Protein AF-A0A6P0VQE7-F1 (afdb_monomer_lite)

pLDDT: mean 72.25, std 10.72, range [44.09, 85.25]

Foldseek 3Di:
DDPVPPDPCPVVVCVVVVVVCCVVPNPVPDPVVVVVPDQCDPDDPQGCVNVVVVVVCVVVPD

Radius of gyration: 14.08 Å; chains: 1; bounding box: 29×19×43 Å

Sequence (62 aa):
MRAVNDTKDNDTIAAIVGTAVGALYGKAQIPVRWLDKLSGRTGLNDDGKMLELLAESGKLWG

Secondary structure (DSSP, 8-state):
--STTS-TTHHHHHHHHHHHHHHHH-GGGS-HHHHTT----SSTT-TTHHHHHHHHHHHHH-

Structure (mmCIF, N/CA/C/O backbone):
data_AF-A0A6P0VQE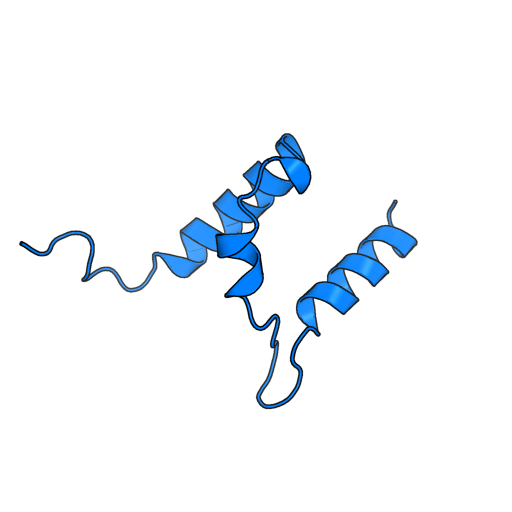7-F1
#
_entry.id   AF-A0A6P0VQE7-F1
#
loop_
_atom_site.group_PDB
_atom_site.id
_atom_site.type_symbol
_atom_site.label_atom_id
_atom_site.label_alt_id
_atom_site.label_comp_id
_atom_site.label_asym_id
_atom_site.label_entity_id
_atom_site.label_seq_id
_atom_site.pdbx_PDB_ins_code
_atom_site.Cartn_x
_atom_site.Cartn_y
_atom_site.Cartn_z
_atom_site.occupancy
_atom_site.B_iso_or_equiv
_atom_site.auth_seq_id
_atom_site.auth_comp_id
_atom_site.auth_asym_id
_atom_site.auth_atom_id
_atom_site.pdbx_PDB_model_num
ATOM 1 N N . MET A 1 1 ? 10.467 -3.151 -28.086 1.00 49.78 1 MET A N 1
ATOM 2 C CA . MET A 1 1 ? 11.150 -3.581 -26.847 1.00 49.78 1 MET A CA 1
ATOM 3 C C . MET A 1 1 ? 11.631 -2.320 -26.133 1.00 49.78 1 MET A C 1
ATOM 5 O O . MET A 1 1 ? 12.236 -1.499 -26.799 1.00 49.78 1 MET A O 1
ATOM 9 N N . ARG A 1 2 ? 11.311 -2.195 -24.831 1.00 54.34 2 ARG A N 1
ATOM 10 C CA . ARG A 1 2 ? 11.813 -1.226 -23.825 1.00 54.34 2 ARG A CA 1
ATOM 11 C C . ARG A 1 2 ? 11.525 0.276 -24.030 1.00 54.34 2 ARG A C 1
ATOM 13 O O . ARG A 1 2 ? 12.347 1.014 -24.541 1.00 54.34 2 ARG A O 1
ATOM 20 N N . ALA A 1 3 ? 10.377 0.707 -23.503 1.00 51.56 3 ALA A N 1
ATOM 21 C CA . ALA A 1 3 ? 10.159 2.079 -23.008 1.00 51.56 3 ALA A CA 1
ATOM 22 C C . ALA A 1 3 ? 9.599 2.067 -21.567 1.00 51.56 3 ALA A C 1
ATOM 24 O O . ALA A 1 3 ? 9.908 2.928 -20.761 1.00 51.56 3 ALA A O 1
ATOM 25 N N . VAL A 1 4 ? 8.849 1.016 -21.208 1.00 46.38 4 VAL A N 1
ATOM 26 C CA . VAL A 1 4 ? 8.242 0.833 -19.873 1.00 46.38 4 VAL A CA 1
ATOM 27 C C . VAL A 1 4 ? 9.229 0.303 -18.819 1.00 46.38 4 VAL A C 1
ATOM 29 O O . VAL A 1 4 ? 8.911 0.267 -17.639 1.00 46.38 4 VAL A O 1
ATOM 32 N N . ASN A 1 5 ? 10.438 -0.103 -19.217 1.00 50.34 5 ASN A N 1
ATOM 33 C CA . ASN A 1 5 ? 11.384 -0.776 -18.319 1.00 50.34 5 ASN A CA 1
ATOM 34 C C . ASN A 1 5 ? 12.588 0.092 -17.916 1.00 50.34 5 ASN A C 1
ATOM 36 O O . ASN A 1 5 ? 13.579 -0.468 -17.460 1.00 50.34 5 ASN A O 1
ATOM 40 N N . ASP A 1 6 ? 12.525 1.414 -18.136 1.00 51.28 6 ASP A N 1
ATOM 41 C CA . ASP A 1 6 ? 13.685 2.311 -17.973 1.00 51.28 6 ASP A CA 1
ATOM 42 C C . ASP A 1 6 ? 13.418 3.591 -17.159 1.00 51.28 6 ASP A C 1
ATOM 44 O O . ASP A 1 6 ? 14.296 4.440 -17.040 1.00 51.28 6 ASP A O 1
ATOM 48 N N . THR A 1 7 ? 12.232 3.767 -16.565 1.00 44.09 7 THR A N 1
ATOM 49 C CA . THR A 1 7 ? 11.960 4.961 -15.745 1.00 44.09 7 THR A CA 1
ATOM 50 C C . THR A 1 7 ? 11.909 4.604 -14.267 1.00 44.09 7 THR A C 1
ATOM 52 O O . THR A 1 7 ? 11.055 3.853 -13.799 1.00 44.09 7 THR A O 1
ATOM 55 N N . LYS A 1 8 ? 12.890 5.169 -13.571 1.00 55.09 8 LYS A N 1
ATOM 56 C CA . LYS A 1 8 ? 13.324 4.969 -12.190 1.00 55.09 8 LYS A CA 1
ATOM 57 C C . LYS A 1 8 ? 12.301 5.394 -11.115 1.00 55.09 8 LYS A C 1
ATOM 59 O O . LYS A 1 8 ? 12.532 5.078 -9.960 1.00 55.09 8 LYS A O 1
ATOM 64 N N . ASP A 1 9 ? 11.175 6.010 -11.499 1.00 54.34 9 ASP A N 1
ATOM 65 C CA . ASP A 1 9 ? 10.199 6.652 -10.587 1.00 54.34 9 ASP A CA 1
ATOM 66 C C . ASP A 1 9 ? 8.788 6.023 -10.628 1.00 54.34 9 ASP A C 1
ATOM 68 O O . ASP A 1 9 ? 7.783 6.643 -10.259 1.00 54.34 9 ASP A O 1
ATOM 72 N N . ASN A 1 10 ? 8.669 4.788 -11.128 1.00 57.31 10 ASN A N 1
ATOM 73 C CA . ASN A 1 10 ? 7.376 4.094 -11.171 1.00 57.31 10 ASN A CA 1
ATOM 74 C C . ASN A 1 10 ? 6.857 3.696 -9.776 1.00 57.31 10 ASN A C 1
ATOM 76 O O . ASN A 1 10 ? 5.661 3.457 -9.622 1.00 57.31 10 ASN A O 1
ATOM 80 N N . ASP A 1 11 ? 7.730 3.672 -8.770 1.00 64.25 11 ASP A N 1
ATOM 81 C CA . ASP A 1 11 ? 7.437 3.309 -7.386 1.00 64.25 11 ASP A CA 1
ATOM 82 C C . ASP A 1 11 ? 6.680 4.419 -6.646 1.00 64.25 11 ASP A C 1
ATOM 84 O O . ASP A 1 11 ? 5.692 4.153 -5.963 1.00 64.25 11 ASP A O 1
ATOM 88 N N . THR A 1 12 ? 7.072 5.676 -6.854 1.00 64.19 12 THR A N 1
ATOM 89 C CA . THR A 1 12 ? 6.460 6.854 -6.230 1.00 64.19 12 THR A CA 1
ATOM 90 C C . THR A 1 12 ? 5.044 7.073 -6.761 1.00 64.19 12 THR A C 1
ATOM 92 O O . THR A 1 12 ? 4.099 7.246 -5.988 1.00 64.19 12 THR A O 1
ATOM 95 N N . ILE A 1 13 ? 4.867 6.995 -8.085 1.00 70.50 13 ILE A N 1
ATOM 96 C CA . ILE A 1 13 ? 3.543 7.099 -8.716 1.00 70.50 13 ILE A CA 1
ATOM 97 C C . ILE A 1 13 ? 2.665 5.910 -8.298 1.00 70.50 13 ILE A C 1
ATOM 99 O O . ILE A 1 13 ? 1.498 6.104 -7.952 1.00 70.50 13 ILE A O 1
ATOM 103 N N . ALA A 1 14 ? 3.216 4.690 -8.265 1.00 67.69 14 ALA A N 1
ATOM 104 C CA . ALA A 1 14 ? 2.477 3.507 -7.830 1.00 67.69 14 ALA A CA 1
ATOM 105 C C . ALA A 1 14 ? 2.045 3.580 -6.357 1.00 67.69 14 ALA A C 1
ATOM 107 O O . ALA A 1 14 ? 0.940 3.143 -6.039 1.00 67.69 14 ALA A O 1
ATOM 108 N N . ALA A 1 15 ? 2.856 4.163 -5.469 1.00 73.38 15 ALA A N 1
ATOM 109 C CA . ALA A 1 15 ? 2.510 4.323 -4.058 1.00 73.38 15 ALA A CA 1
ATOM 110 C C . ALA A 1 15 ? 1.331 5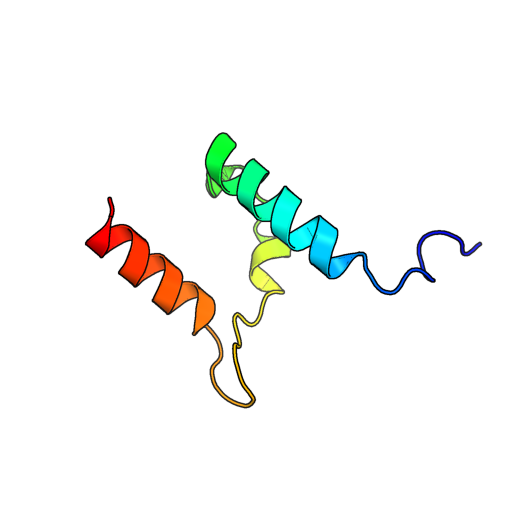.290 -3.857 1.00 73.38 15 ALA A C 1
ATOM 112 O O . ALA A 1 15 ? 0.384 4.977 -3.130 1.00 73.38 15 ALA A O 1
ATOM 113 N N . ILE A 1 16 ? 1.344 6.439 -4.541 1.00 75.06 16 ILE A N 1
ATOM 114 C CA . ILE A 1 16 ? 0.272 7.442 -4.435 1.00 75.06 16 ILE A CA 1
ATOM 115 C C . ILE A 1 16 ? -1.027 6.902 -5.041 1.00 75.06 16 ILE A C 1
ATOM 117 O O . ILE A 1 16 ? -2.079 6.931 -4.398 1.00 75.06 16 ILE A O 1
ATOM 121 N N . VAL A 1 17 ? -0.956 6.357 -6.259 1.00 75.75 17 VAL A N 1
ATOM 122 C CA . VAL A 1 17 ? -2.130 5.803 -6.947 1.00 75.75 17 VAL A CA 1
ATOM 123 C C . VAL A 1 17 ? -2.672 4.586 -6.197 1.00 75.75 17 VAL A C 1
ATOM 125 O O . VAL A 1 17 ? -3.881 4.481 -6.003 1.00 75.75 17 VAL A O 1
ATOM 128 N N . GLY A 1 18 ? -1.801 3.701 -5.705 1.00 73.19 18 GLY A N 1
ATOM 129 C CA . GLY A 1 18 ? -2.189 2.544 -4.897 1.00 73.19 18 GLY A CA 1
ATOM 130 C C . GLY A 1 18 ? -2.892 2.936 -3.597 1.00 73.19 18 GLY A C 1
ATOM 131 O O . GLY A 1 18 ? -3.873 2.296 -3.222 1.00 73.19 18 GLY A O 1
ATOM 132 N N . THR A 1 19 ? -2.464 4.028 -2.959 1.00 77.62 19 THR A N 1
ATOM 133 C CA . THR A 1 19 ? -3.119 4.567 -1.757 1.00 77.62 19 THR A CA 1
ATOM 134 C C . THR A 1 19 ? -4.517 5.103 -2.073 1.00 77.62 19 THR A C 1
ATOM 136 O O . THR A 1 19 ? -5.478 4.743 -1.395 1.00 77.62 19 THR A O 1
ATOM 139 N N . ALA A 1 20 ? -4.665 5.904 -3.134 1.00 75.75 20 ALA A N 1
ATOM 140 C CA . ALA A 1 20 ? -5.962 6.450 -3.539 1.00 75.75 20 ALA A CA 1
ATOM 141 C C . ALA A 1 20 ? -6.951 5.351 -3.967 1.00 75.75 20 ALA A C 1
ATOM 143 O O . ALA A 1 20 ? -8.105 5.347 -3.543 1.00 75.75 20 ALA A O 1
ATOM 144 N N . VAL A 1 21 ? -6.494 4.381 -4.766 1.00 77.56 21 VAL A N 1
ATOM 145 C CA . VAL A 1 21 ? -7.307 3.235 -5.204 1.00 77.56 21 VAL A CA 1
ATOM 146 C C . VAL A 1 21 ? -7.679 2.345 -4.016 1.00 77.56 21 VAL A C 1
ATOM 148 O O . VAL A 1 21 ? -8.831 1.931 -3.907 1.00 77.56 21 VAL A O 1
ATOM 151 N N . GLY A 1 22 ? -6.745 2.092 -3.095 1.00 75.81 22 GLY A N 1
ATOM 152 C CA . GLY A 1 22 ? -7.010 1.334 -1.872 1.00 75.81 22 GLY A CA 1
ATOM 153 C C . GLY A 1 22 ? -8.035 2.008 -0.956 1.00 75.81 22 GLY A C 1
ATOM 154 O O . GLY A 1 22 ? -8.891 1.321 -0.404 1.00 75.81 22 GLY A O 1
ATOM 155 N N . ALA A 1 23 ? -7.998 3.339 -0.845 1.00 74.50 23 ALA A N 1
ATOM 156 C CA . ALA A 1 23 ? -8.971 4.114 -0.076 1.00 74.50 23 ALA A CA 1
ATOM 157 C C . ALA A 1 23 ? -10.364 4.140 -0.731 1.00 74.50 23 ALA A C 1
ATOM 159 O O . ALA A 1 23 ? -11.369 4.049 -0.032 1.00 74.50 23 ALA A O 1
ATOM 160 N N . LEU A 1 24 ? -10.432 4.236 -2.064 1.00 73.38 24 LEU A N 1
ATOM 161 C CA . LEU A 1 24 ? -11.695 4.308 -2.807 1.00 73.38 24 LEU A CA 1
ATOM 162 C C . LEU A 1 24 ? -12.413 2.957 -2.923 1.00 73.38 24 LEU A C 1
ATOM 164 O O . LEU A 1 24 ? -13.634 2.903 -2.815 1.00 73.38 24 LEU A O 1
ATOM 168 N N . TYR A 1 25 ? -11.673 1.872 -3.166 1.00 74.81 25 TYR A N 1
ATOM 169 C CA . TYR A 1 25 ? -12.252 0.563 -3.501 1.00 74.81 25 TYR A CA 1
ATOM 170 C C . TYR A 1 25 ? -12.096 -0.486 -2.395 1.00 74.81 25 TYR A C 1
ATOM 172 O O . TYR A 1 25 ? -12.660 -1.580 -2.484 1.00 74.81 25 TYR A O 1
ATOM 180 N N . GLY A 1 26 ? -11.347 -0.161 -1.341 1.00 71.94 26 GLY A N 1
ATOM 181 C CA . GLY A 1 26 ? -11.036 -1.082 -0.260 1.00 71.94 26 GLY A CA 1
ATOM 182 C C . GLY A 1 26 ? -10.105 -2.223 -0.684 1.00 71.94 26 GLY A C 1
ATOM 183 O O . GLY A 1 26 ? -9.865 -2.507 -1.860 1.00 71.94 26 GLY A O 1
ATOM 184 N N . LYS A 1 27 ? -9.581 -2.937 0.314 1.00 69.62 27 LYS A N 1
ATOM 185 C CA . LYS A 1 27 ? -8.599 -4.018 0.120 1.00 69.62 27 LYS A CA 1
ATOM 186 C C . LYS A 1 27 ? -9.122 -5.180 -0.740 1.00 69.62 27 LYS A C 1
ATOM 188 O O . LYS A 1 27 ? -8.333 -5.830 -1.416 1.00 69.62 27 LYS A O 1
ATOM 193 N N . ALA A 1 28 ? -10.433 -5.434 -0.735 1.00 71.50 28 ALA A N 1
ATOM 194 C CA . ALA A 1 28 ? -11.054 -6.564 -1.434 1.00 71.50 28 ALA A CA 1
ATOM 195 C C . ALA A 1 28 ? -10.948 -6.486 -2.969 1.00 71.50 28 ALA A C 1
ATOM 197 O O . ALA A 1 28 ? -11.080 -7.505 -3.642 1.00 71.50 28 ALA A O 1
ATOM 198 N N . GLN A 1 29 ? -10.702 -5.294 -3.518 1.00 73.50 29 GLN A N 1
ATOM 199 C CA . GLN A 1 29 ? -10.571 -5.066 -4.960 1.00 73.50 29 GLN A CA 1
ATOM 200 C C . GLN A 1 29 ? -9.112 -5.141 -5.446 1.00 73.50 29 GLN A C 1
ATOM 202 O O . GLN A 1 29 ? -8.854 -5.055 -6.646 1.00 73.50 29 GLN A O 1
ATOM 207 N N . ILE A 1 30 ? -8.145 -5.331 -4.538 1.00 73.94 30 ILE A N 1
ATOM 208 C CA . ILE A 1 30 ? -6.725 -5.464 -4.881 1.00 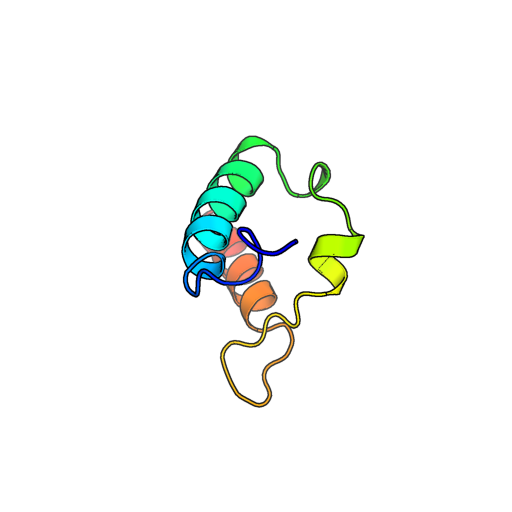73.94 30 ILE A CA 1
ATOM 209 C C . ILE A 1 30 ? -6.378 -6.956 -5.027 1.00 73.94 30 ILE A C 1
ATOM 211 O O . ILE A 1 30 ? -6.592 -7.724 -4.086 1.00 73.94 30 ILE A O 1
ATOM 215 N N . PRO A 1 31 ? -5.806 -7.400 -6.167 1.00 78.25 31 PRO A N 1
ATOM 216 C CA . PRO A 1 31 ? -5.417 -8.794 -6.352 1.00 78.25 31 PRO A CA 1
ATOM 217 C C . PRO A 1 31 ? -4.441 -9.270 -5.269 1.00 78.25 31 PRO A C 1
ATOM 219 O O . PRO A 1 31 ? -3.367 -8.694 -5.103 1.00 78.25 31 PRO A O 1
ATOM 222 N N . VAL A 1 32 ? -4.765 -10.379 -4.598 1.00 71.88 32 VAL A N 1
ATOM 223 C CA . VAL A 1 32 ? -3.955 -10.958 -3.503 1.00 71.88 32 VAL A CA 1
ATOM 224 C C . VAL A 1 32 ? -2.495 -11.178 -3.920 1.00 71.88 32 VAL A C 1
ATOM 226 O O . VAL A 1 32 ? -1.578 -10.798 -3.204 1.00 71.88 32 VAL A O 1
ATOM 229 N N . ARG A 1 33 ? -2.267 -11.627 -5.161 1.00 79.00 33 ARG A N 1
ATOM 230 C CA . ARG A 1 33 ? -0.925 -11.810 -5.748 1.00 79.00 33 ARG A CA 1
ATOM 231 C C . ARG A 1 33 ? -0.040 -10.553 -5.779 1.00 79.00 33 ARG A C 1
ATOM 233 O O . ARG A 1 33 ? 1.164 -10.673 -5.992 1.00 79.00 33 ARG A O 1
ATOM 240 N N . TRP A 1 34 ? -0.625 -9.356 -5.702 1.00 74.38 34 TRP A N 1
ATOM 241 C CA . TRP A 1 34 ? 0.118 -8.093 -5.638 1.00 74.38 34 TRP A CA 1
ATOM 242 C C . TRP A 1 34 ? 0.486 -7.743 -4.200 1.00 74.38 34 TRP A C 1
ATOM 244 O O . TRP A 1 34 ? 1.553 -7.187 -3.976 1.00 74.38 34 TRP A O 1
ATOM 254 N N . LEU A 1 35 ? -0.361 -8.118 -3.241 1.00 72.62 35 LEU A N 1
ATOM 255 C CA . LEU A 1 35 ? -0.111 -7.932 -1.816 1.00 72.62 35 LEU A CA 1
ATOM 256 C C . LEU A 1 35 ? 0.932 -8.931 -1.297 1.00 72.62 35 LEU A C 1
ATOM 258 O O . LEU A 1 35 ? 1.833 -8.529 -0.573 1.00 72.62 35 LEU A O 1
ATOM 262 N N . ASP A 1 36 ? 0.881 -10.190 -1.739 1.00 75.19 36 ASP A N 1
ATOM 263 C CA . ASP A 1 36 ? 1.790 -11.260 -1.285 1.00 75.19 36 ASP A CA 1
ATOM 264 C C . ASP A 1 36 ? 3.266 -11.022 -1.640 1.00 75.19 36 ASP A C 1
ATOM 266 O O . ASP A 1 36 ? 4.160 -11.653 -1.081 1.00 75.19 36 ASP A O 1
ATOM 270 N N . LYS A 1 37 ? 3.542 -10.125 -2.592 1.00 76.69 37 LYS A N 1
ATOM 271 C CA . LYS A 1 37 ? 4.909 -9.765 -2.999 1.00 76.69 37 LYS A CA 1
ATOM 272 C C . LYS A 1 37 ? 5.467 -8.556 -2.249 1.00 76.69 37 LYS A C 1
ATOM 274 O O . LYS A 1 37 ? 6.626 -8.206 -2.464 1.00 76.69 37 LYS A O 1
ATOM 279 N N . LEU A 1 38 ? 4.668 -7.912 -1.398 1.00 78.25 38 LEU A N 1
ATOM 280 C CA . LEU A 1 38 ? 5.102 -6.781 -0.585 1.00 78.25 38 LEU A CA 1
ATOM 281 C C . LEU A 1 38 ? 5.641 -7.306 0.745 1.00 78.25 38 LEU A C 1
ATOM 283 O O . LEU A 1 38 ? 4.887 -7.807 1.573 1.00 78.25 38 LEU A O 1
ATOM 287 N N . SER A 1 39 ? 6.947 -7.152 0.968 1.00 80.88 39 SER A N 1
ATOM 288 C CA . SER A 1 39 ? 7.581 -7.522 2.241 1.00 80.88 39 SER A CA 1
ATOM 289 C C . SER A 1 39 ? 7.062 -6.691 3.418 1.00 80.88 39 SER A C 1
ATOM 291 O O . SER A 1 39 ? 7.077 -7.138 4.559 1.00 80.88 39 SER A O 1
ATOM 293 N N . GLY A 1 40 ? 6.608 -5.460 3.155 1.00 79.94 40 GLY A N 1
ATOM 294 C CA . GLY A 1 40 ? 6.172 -4.529 4.194 1.00 79.94 40 GLY A CA 1
ATOM 295 C C . GLY A 1 40 ? 7.308 -4.030 5.092 1.00 79.94 40 GLY A C 1
ATOM 296 O O . GLY A 1 40 ? 7.019 -3.476 6.148 1.00 79.94 40 GLY A O 1
ATOM 297 N N . ARG A 1 41 ? 8.571 -4.222 4.688 1.00 82.88 41 ARG A N 1
ATOM 298 C CA . ARG A 1 41 ? 9.755 -3.727 5.404 1.00 82.88 41 ARG A CA 1
ATOM 299 C C . ARG A 1 41 ? 9.845 -2.206 5.353 1.00 82.88 41 ARG A C 1
ATOM 301 O O . ARG A 1 41 ? 9.654 -1.615 4.292 1.00 82.88 41 ARG A O 1
ATOM 308 N N . THR A 1 42 ? 10.207 -1.593 6.474 1.00 82.00 42 THR A N 1
ATOM 309 C CA . THR A 1 42 ? 10.619 -0.182 6.560 1.00 82.00 42 THR A CA 1
ATOM 310 C C . THR A 1 42 ? 12.122 -0.032 6.852 1.00 82.00 42 THR A C 1
ATOM 312 O O . THR A 1 42 ? 12.668 1.066 6.779 1.00 82.00 42 THR A O 1
ATOM 315 N N . GLY A 1 43 ? 12.819 -1.146 7.091 1.00 83.50 43 GLY A N 1
ATOM 316 C CA . GLY A 1 43 ? 14.247 -1.272 7.346 1.00 83.50 43 GLY A CA 1
ATOM 317 C C . GLY A 1 43 ? 14.785 -2.653 6.942 1.00 83.50 43 GLY A C 1
ATOM 318 O O . GLY A 1 43 ? 14.180 -3.396 6.173 1.00 83.50 43 GLY A O 1
ATOM 319 N N . LEU A 1 44 ? 15.983 -3.001 7.419 1.00 79.25 44 LEU A N 1
ATOM 320 C CA . LEU A 1 44 ? 16.682 -4.215 6.973 1.00 79.25 44 LEU A CA 1
ATOM 321 C C . LEU A 1 44 ? 16.015 -5.528 7.426 1.00 79.25 44 LEU A C 1
ATOM 323 O O . LEU A 1 44 ? 16.102 -6.511 6.696 1.00 79.25 44 LEU A O 1
ATOM 327 N N . ASN A 1 45 ? 15.352 -5.547 8.588 1.00 80.69 45 ASN A N 1
ATOM 328 C CA . ASN A 1 45 ? 14.881 -6.772 9.254 1.00 80.69 45 ASN A CA 1
ATOM 329 C C . ASN A 1 45 ? 13.488 -6.621 9.899 1.00 80.69 45 ASN A C 1
ATOM 331 O O . ASN A 1 45 ? 13.253 -7.129 10.992 1.00 80.69 45 ASN A O 1
ATOM 335 N N . ASP A 1 46 ? 12.574 -5.893 9.267 1.00 84.12 46 ASP A N 1
ATOM 336 C CA . ASP A 1 46 ? 11.258 -5.566 9.832 1.00 84.12 46 ASP A CA 1
ATOM 337 C C . ASP A 1 46 ? 10.115 -5.931 8.872 1.00 84.12 46 ASP A C 1
ATOM 339 O O . ASP A 1 46 ? 9.236 -5.125 8.561 1.00 84.12 46 ASP A O 1
ATOM 343 N N . ASP A 1 47 ? 10.141 -7.172 8.373 1.00 85.25 47 ASP A N 1
ATOM 344 C CA . ASP A 1 47 ? 9.059 -7.710 7.545 1.00 85.25 47 ASP A CA 1
ATOM 345 C C . ASP A 1 47 ? 7.694 -7.466 8.190 1.00 85.25 47 ASP A C 1
ATOM 347 O O . ASP A 1 47 ? 7.492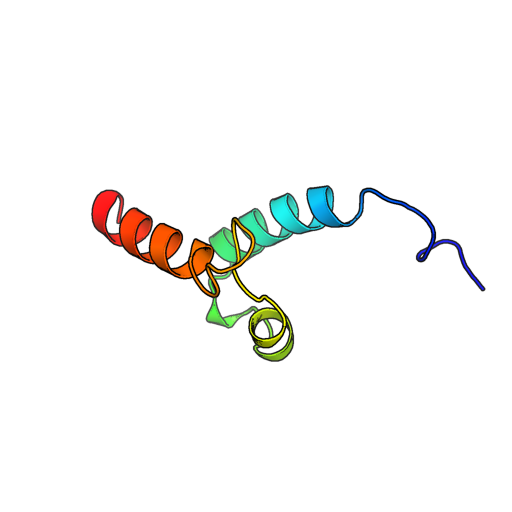 -7.715 9.376 1.00 85.25 47 ASP A O 1
ATOM 351 N N . GLY A 1 48 ? 6.749 -6.973 7.393 1.00 82.75 48 GLY A N 1
ATOM 352 C CA . GLY A 1 48 ? 5.398 -6.667 7.849 1.00 82.75 48 GLY A CA 1
ATOM 353 C C . GLY A 1 48 ? 5.246 -5.367 8.643 1.00 82.75 48 GLY A C 1
ATOM 354 O O . GLY A 1 48 ? 4.105 -4.999 8.927 1.00 82.75 48 GLY A O 1
ATOM 355 N N . LYS A 1 49 ? 6.316 -4.614 8.939 1.00 85.12 49 LYS A N 1
ATOM 356 C CA . LYS A 1 49 ? 6.233 -3.404 9.776 1.00 85.12 49 LYS A CA 1
ATOM 357 C C . LYS A 1 49 ? 5.264 -2.349 9.243 1.00 85.12 49 LYS A C 1
ATOM 359 O O . LYS A 1 49 ? 4.510 -1.750 10.007 1.00 85.12 49 LYS A O 1
ATOM 364 N N . MET A 1 50 ? 5.218 -2.159 7.927 1.00 83.12 50 MET A N 1
ATOM 365 C CA . MET A 1 50 ? 4.261 -1.254 7.285 1.00 83.12 50 MET A CA 1
ATOM 366 C C . MET A 1 50 ? 2.805 -1.692 7.514 1.00 83.12 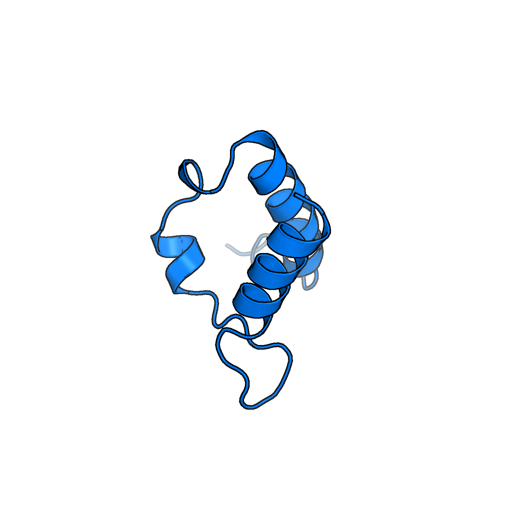50 MET A C 1
ATOM 368 O O . MET A 1 50 ? 1.926 -0.857 7.719 1.00 83.12 50 MET A O 1
ATOM 372 N N . LEU A 1 51 ? 2.532 -3.000 7.499 1.00 81.94 51 LEU A N 1
ATOM 373 C CA . LEU A 1 51 ? 1.187 -3.534 7.735 1.00 81.94 51 LEU A CA 1
ATOM 374 C C . LEU A 1 51 ? 0.767 -3.363 9.199 1.00 81.94 51 LEU A C 1
ATOM 376 O O . LEU A 1 51 ? -0.395 -3.055 9.461 1.00 81.94 51 LEU A O 1
ATOM 380 N N . GLU A 1 52 ? 1.705 -3.512 10.137 1.00 82.88 52 GLU A N 1
ATOM 381 C CA . GLU A 1 52 ? 1.475 -3.215 11.555 1.00 82.88 52 GLU A CA 1
ATOM 382 C C . GLU A 1 52 ? 1.100 -1.743 11.764 1.00 82.88 52 GLU A C 1
ATOM 384 O O . GLU A 1 52 ? 0.068 -1.456 12.367 1.00 82.88 52 GLU A O 1
ATOM 389 N N . LEU A 1 53 ? 1.879 -0.813 11.199 1.00 83.31 53 LEU A N 1
ATOM 390 C CA . LEU A 1 53 ? 1.629 0.631 11.303 1.00 83.31 53 LEU A CA 1
ATOM 391 C C . LEU A 1 53 ? 0.270 1.035 10.713 1.00 83.31 53 LEU A C 1
ATOM 393 O O . LEU A 1 53 ? -0.427 1.891 11.264 1.00 83.31 53 LEU A O 1
ATOM 397 N N . LEU A 1 54 ? -0.142 0.403 9.609 1.00 80.38 54 LEU A N 1
ATOM 398 C CA . LEU A 1 54 ? -1.477 0.593 9.035 1.00 80.38 54 LEU A CA 1
ATOM 399 C C . LEU A 1 54 ? -2.580 0.093 9.976 1.00 80.38 54 LEU A C 1
ATOM 401 O O . LEU A 1 54 ? -3.591 0.775 10.148 1.00 80.38 54 LEU A O 1
ATOM 405 N N . ALA A 1 55 ? -2.393 -1.070 10.606 1.00 81.44 55 ALA A N 1
ATOM 406 C CA . ALA A 1 55 ? -3.354 -1.612 11.563 1.00 81.44 55 ALA A CA 1
ATOM 407 C C . ALA A 1 55 ? -3.459 -0.751 12.834 1.00 81.44 55 ALA A C 1
ATOM 409 O O . ALA A 1 55 ? -4.552 -0.582 13.370 1.00 81.44 55 ALA A O 1
ATOM 410 N N . GLU A 1 56 ? -2.348 -0.189 13.310 1.00 82.81 56 GLU A N 1
ATOM 411 C CA . GLU A 1 56 ? -2.322 0.757 14.432 1.00 82.81 56 GLU A CA 1
ATOM 412 C C . GLU A 1 56 ? -3.014 2.076 14.079 1.00 82.81 56 GLU A C 1
ATOM 414 O O . GLU A 1 56 ? -3.850 2.559 14.842 1.00 82.81 56 GLU A O 1
ATOM 419 N N . SER A 1 57 ? -2.745 2.619 12.891 1.00 75.81 57 SER A N 1
ATOM 420 C CA . SER A 1 57 ? -3.391 3.844 12.405 1.00 75.81 57 SER A CA 1
ATOM 421 C C . SER A 1 57 ? -4.906 3.673 12.283 1.00 75.81 57 SER A C 1
ATOM 423 O O . SER A 1 57 ? -5.659 4.539 12.719 1.00 75.81 57 SER A O 1
ATOM 425 N N . GLY A 1 58 ? -5.369 2.531 11.765 1.00 74.94 58 GLY A N 1
ATOM 426 C CA . GLY A 1 58 ? -6.798 2.218 11.693 1.00 74.94 58 GLY A CA 1
ATOM 427 C C . GLY A 1 58 ? -7.483 2.122 13.061 1.00 74.94 58 GLY A C 1
ATOM 428 O O . GLY A 1 58 ? -8.670 2.397 13.150 1.00 74.94 58 GLY A O 1
ATOM 429 N N . LYS A 1 59 ? -6.756 1.780 14.133 1.00 74.50 59 LYS A N 1
ATOM 430 C CA . LYS A 1 59 ? -7.290 1.783 15.509 1.00 74.50 59 LYS A CA 1
ATOM 431 C C . LYS A 1 59 ? -7.316 3.174 16.143 1.00 74.50 59 LYS A C 1
ATOM 433 O O . LYS A 1 59 ? -8.113 3.408 17.041 1.00 74.50 59 LYS A O 1
ATOM 438 N N . LEU A 1 60 ? -6.399 4.052 15.741 1.00 74.62 60 LEU A N 1
ATOM 439 C CA . LEU A 1 60 ? -6.283 5.411 16.278 1.00 74.62 60 LEU A CA 1
ATOM 440 C C . LEU A 1 60 ? -7.246 6.395 15.603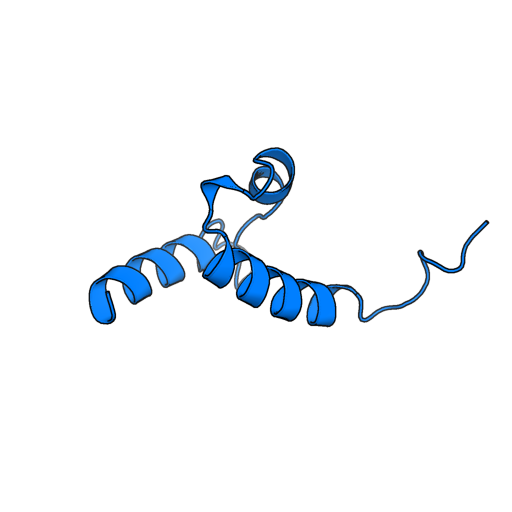 1.00 74.62 60 LEU A C 1
ATOM 442 O O . LEU A 1 60 ? -7.669 7.354 16.241 1.00 74.62 60 LEU A O 1
ATOM 446 N N . TRP A 1 61 ? -7.561 6.168 14.325 1.00 67.12 61 TRP A N 1
ATOM 447 C CA . TRP A 1 61 ? -8.292 7.120 13.481 1.00 67.12 61 TRP A CA 1
ATOM 448 C C . TRP A 1 61 ? -9.577 6.563 12.846 1.00 67.12 61 TRP A C 1
ATOM 450 O O . TRP A 1 61 ? -10.264 7.317 12.157 1.00 67.12 61 TRP A O 1
ATOM 460 N N . GLY A 1 62 ? -9.869 5.268 13.013 1.00 55.53 62 GLY A N 1
ATOM 461 C CA . GLY A 1 62 ? -11.108 4.622 12.554 1.00 55.53 62 GLY A CA 1
ATOM 462 C C . GLY A 1 62 ? -12.193 4.635 13.618 1.00 55.53 62 GLY A C 1
ATOM 463 O O . GLY A 1 62 ? -13.374 4.708 13.217 1.00 55.53 62 GLY A O 1
#